Protein AF-Q0DVC8-F1 (afdb_monomer_lite)

pLDDT: mean 91.91, std 10.26, range [42.56, 98.19]

Radius of gyration: 11.14 Å; chains: 1; bounding box: 28×21×27 Å

Organism: Oryza sativa subsp. japonica (NCBI:txid39947)

InterPro domains:
  IPR032867 DYW domain [PF14432] (4-73)

Secondary structure (DSSP, 8-state):
--TT-HHHHHHHHHHHHS-TTPPEEEE-SSPPPHHHHHHHHHHHHHH---EEEE-SS-EEEEETTEETTTT--

Sequence (73 aa):
MPNKHSVRLAVVFGLISSEIGSPILVKKNVRICNHCHHALKLISRYSGRRIVVGDSKIYHEFSDGSCCCGDYW

Structure (mmCIF, N/CA/C/O backbone):
data_AF-Q0DVC8-F1
#
_entry.id   AF-Q0DVC8-F1
#
loop_
_atom_site.group_PDB
_atom_site.id
_atom_site.type_symbol
_atom_site.label_atom_id
_atom_site.label_alt_id
_atom_site.label_comp_id
_atom_site.label_asym_id
_atom_site.label_entity_id
_atom_site.label_seq_id
_atom_site.pdbx_PDB_ins_code
_atom_site.Cartn_x
_atom_site.Cartn_y
_atom_site.Cartn_z
_atom_site.occupancy
_atom_site.B_iso_or_equiv
_atom_site.auth_seq_id
_atom_site.auth_comp_id
_atom_site.auth_asym_id
_atom_site.auth_atom_id
_atom_site.pdbx_PDB_model_num
ATOM 1 N N . MET A 1 1 ? 18.765 -13.307 7.474 1.00 42.56 1 MET A N 1
ATOM 2 C CA . MET A 1 1 ? 17.715 -12.605 8.255 1.00 42.56 1 MET A CA 1
ATOM 3 C C . MET A 1 1 ? 16.500 -12.442 7.347 1.00 42.56 1 MET A C 1
ATOM 5 O O . MET A 1 1 ? 16.721 -12.449 6.147 1.00 42.56 1 MET A O 1
ATOM 9 N N . PRO A 1 2 ? 15.239 -12.371 7.802 1.00 46.94 2 PRO A N 1
ATOM 10 C CA . PRO A 1 2 ? 14.101 -12.156 6.898 1.00 46.94 2 PRO A CA 1
ATOM 11 C C . PRO A 1 2 ? 14.223 -10.753 6.270 1.00 46.94 2 PRO A C 1
ATOM 13 O O . PRO A 1 2 ? 13.886 -9.731 6.862 1.00 46.94 2 PRO A O 1
ATOM 16 N N . ASN A 1 3 ? 14.878 -10.717 5.111 1.00 56.50 3 ASN A N 1
ATOM 17 C CA . ASN A 1 3 ? 15.616 -9.584 4.570 1.00 56.50 3 ASN A CA 1
ATOM 18 C C . ASN A 1 3 ? 14.680 -8.467 4.048 1.00 56.50 3 ASN A C 1
ATOM 20 O O . ASN A 1 3 ? 13.936 -8.655 3.093 1.00 56.50 3 ASN A O 1
ATOM 24 N N . LYS A 1 4 ? 14.796 -7.262 4.632 1.00 67.62 4 LYS A N 1
ATOM 25 C CA . LYS A 1 4 ? 14.357 -5.944 4.105 1.00 67.62 4 LYS A CA 1
ATOM 26 C C . LYS A 1 4 ? 12.853 -5.737 3.797 1.00 67.62 4 LYS A C 1
ATOM 28 O O . LYS A 1 4 ? 12.508 -5.037 2.839 1.00 67.62 4 LYS A O 1
ATOM 33 N N . HIS A 1 5 ? 11.948 -6.160 4.683 1.00 83.12 5 HIS A N 1
ATOM 34 C CA . HIS A 1 5 ? 10.510 -5.810 4.622 1.00 83.12 5 HIS A CA 1
ATOM 35 C C . HIS A 1 5 ? 10.142 -4.461 5.277 1.00 83.12 5 HIS A C 1
ATOM 37 O O . HIS A 1 5 ? 9.087 -4.334 5.897 1.00 83.12 5 HIS A O 1
ATOM 43 N N . SER A 1 6 ? 10.979 -3.427 5.130 1.00 89.56 6 SER A N 1
ATOM 44 C CA . SER A 1 6 ? 10.744 -2.126 5.787 1.00 89.56 6 SER A CA 1
ATOM 45 C C . SER A 1 6 ? 9.400 -1.473 5.431 1.00 89.56 6 SER A C 1
ATOM 47 O O . SER A 1 6 ? 8.846 -0.762 6.259 1.00 89.56 6 SER A O 1
ATOM 49 N N . VAL A 1 7 ? 8.836 -1.760 4.248 1.00 93.62 7 VAL A N 1
ATOM 50 C CA . VAL A 1 7 ? 7.511 -1.251 3.844 1.00 93.62 7 VAL A CA 1
ATOM 51 C C . VAL A 1 7 ? 6.412 -1.800 4.745 1.00 93.62 7 VAL A C 1
ATOM 53 O O . VAL A 1 7 ? 5.549 -1.052 5.182 1.00 93.62 7 VAL A O 1
ATOM 56 N N . ARG A 1 8 ? 6.461 -3.099 5.065 1.00 93.19 8 ARG A N 1
ATOM 57 C CA . ARG A 1 8 ? 5.449 -3.737 5.912 1.00 93.19 8 ARG A CA 1
ATOM 58 C C . ARG A 1 8 ? 5.439 -3.107 7.302 1.00 93.19 8 ARG A C 1
ATOM 60 O O . ARG A 1 8 ? 4.372 -2.793 7.810 1.00 93.19 8 ARG A O 1
ATOM 67 N N . LEU A 1 9 ? 6.621 -2.884 7.880 1.00 94.00 9 LEU A N 1
ATOM 68 C CA . LEU A 1 9 ? 6.744 -2.239 9.186 1.00 94.00 9 LEU A CA 1
ATOM 69 C C . LEU A 1 9 ? 6.275 -0.779 9.144 1.00 94.00 9 LEU A C 1
ATOM 71 O O . LEU A 1 9 ? 5.507 -0.376 10.007 1.00 94.00 9 LEU A O 1
ATOM 75 N N . ALA A 1 10 ? 6.682 -0.016 8.125 1.00 95.44 10 ALA A N 1
ATOM 76 C CA . ALA A 1 10 ? 6.267 1.377 7.961 1.00 95.44 10 ALA A CA 1
ATOM 77 C C . ALA A 1 10 ? 4.742 1.517 7.837 1.00 95.44 10 ALA A C 1
ATOM 79 O O . ALA A 1 10 ? 4.157 2.409 8.443 1.00 95.44 10 ALA A O 1
ATOM 80 N N . VAL A 1 11 ? 4.089 0.609 7.106 1.00 96.19 11 VAL A N 1
ATOM 81 C CA . VAL A 1 11 ? 2.629 0.618 6.967 1.00 96.19 11 VAL A CA 1
ATOM 82 C C . VAL A 1 11 ? 1.932 0.219 8.261 1.00 96.19 11 VAL A C 1
ATOM 84 O O . VAL A 1 11 ? 0.994 0.899 8.656 1.00 96.19 11 VAL A O 1
ATOM 87 N N . VAL A 1 12 ? 2.397 -0.822 8.960 1.00 95.12 12 VAL A N 1
ATOM 88 C CA . VAL A 1 12 ? 1.831 -1.198 10.269 1.00 95.12 12 VAL A CA 1
ATOM 89 C C . VAL A 1 12 ? 1.977 -0.058 11.276 1.00 95.12 12 VAL A C 1
ATOM 91 O O . VAL A 1 12 ? 1.021 0.256 11.977 1.00 95.12 12 VAL A O 1
ATOM 94 N N . PHE A 1 13 ? 3.136 0.600 11.310 1.00 95.81 13 PHE A N 1
ATOM 95 C CA . PHE A 1 13 ? 3.340 1.773 12.152 1.00 95.81 13 PHE A CA 1
ATOM 96 C C . PHE A 1 13 ? 2.364 2.894 11.787 1.00 95.81 13 PHE A C 1
ATOM 98 O O . PHE A 1 13 ? 1.659 3.382 12.662 1.00 95.81 13 PHE A O 1
ATOM 105 N N . GLY A 1 14 ? 2.251 3.224 10.496 1.00 96.38 14 GLY A N 1
ATOM 106 C CA . GLY A 1 14 ? 1.302 4.222 10.014 1.00 96.38 14 GLY A CA 1
ATOM 107 C C . GLY A 1 14 ? -0.139 3.901 10.410 1.00 96.38 14 GLY A C 1
ATOM 108 O O . GLY A 1 14 ? -0.859 4.799 10.825 1.00 96.38 14 GLY A O 1
ATOM 109 N N . LEU A 1 15 ? -0.559 2.635 10.349 1.00 95.94 15 LEU A N 1
ATOM 110 C CA . LEU A 1 15 ? -1.902 2.223 10.769 1.00 95.94 15 LEU A CA 1
ATOM 111 C C . LEU A 1 15 ? -2.174 2.484 12.253 1.00 95.94 15 LEU A C 1
ATOM 113 O O . LEU A 1 15 ? -3.293 2.853 12.592 1.00 95.94 15 LEU A O 1
ATOM 117 N N . ILE A 1 16 ? -1.169 2.288 13.109 1.00 95.94 16 ILE A N 1
ATOM 118 C CA . ILE A 1 16 ? -1.266 2.488 14.561 1.00 95.94 16 ILE A CA 1
ATOM 119 C C . ILE A 1 16 ? -1.190 3.978 14.917 1.00 95.94 16 ILE A C 1
ATOM 121 O O . ILE A 1 16 ? -1.870 4.430 15.832 1.00 95.94 16 ILE A O 1
ATOM 125 N N . SER A 1 17 ? -0.351 4.741 14.215 1.00 96.38 17 SER A N 1
ATOM 126 C CA . SER A 1 17 ? 0.009 6.111 14.589 1.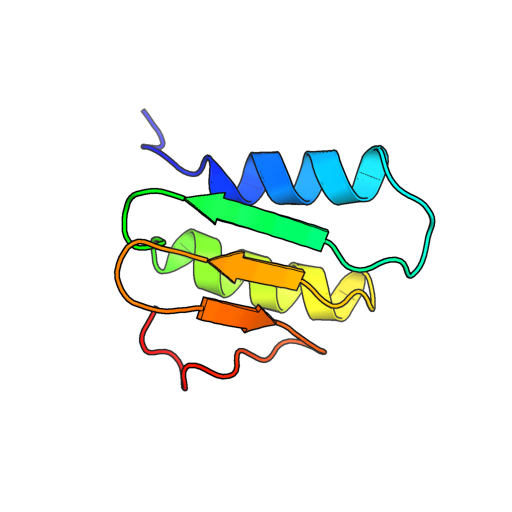00 96.38 17 SER A CA 1
ATOM 127 C C . SER A 1 17 ? -0.845 7.200 13.937 1.00 96.38 17 SER A C 1
ATOM 129 O O . SER A 1 17 ? -0.556 8.378 14.123 1.00 96.38 17 SER A O 1
ATOM 131 N N . SER A 1 18 ? -1.828 6.842 13.111 1.00 96.12 18 SER A N 1
ATOM 132 C CA . SER A 1 18 ? -2.658 7.803 12.376 1.00 96.12 18 SER A CA 1
ATOM 133 C C . SER A 1 18 ? -4.141 7.535 12.579 1.00 96.12 18 SER A C 1
ATOM 135 O O . SER A 1 18 ? -4.548 6.427 12.930 1.00 96.12 18 SER A O 1
ATOM 137 N N . GLU A 1 19 ? -4.951 8.556 12.319 1.00 95.25 19 GLU A N 1
ATOM 138 C CA . GLU A 1 19 ? -6.400 8.489 12.464 1.00 95.25 19 GLU A CA 1
ATOM 139 C C . GLU A 1 19 ? -7.017 7.382 11.604 1.00 95.25 19 GLU A C 1
ATOM 141 O O . GLU A 1 19 ? -6.591 7.114 10.472 1.00 95.25 19 GLU A O 1
ATOM 146 N N . ILE A 1 20 ? -8.056 6.750 12.146 1.00 93.00 20 ILE A N 1
ATOM 147 C CA . ILE A 1 20 ? -8.821 5.707 11.464 1.00 93.00 20 ILE A CA 1
ATOM 148 C C . ILE A 1 20 ? -9.376 6.271 10.150 1.00 93.00 20 ILE A C 1
ATOM 150 O O . ILE A 1 20 ? -9.911 7.372 10.107 1.00 93.00 20 ILE A O 1
ATOM 154 N N . GLY A 1 21 ? -9.227 5.515 9.062 1.00 90.81 21 GLY A N 1
ATOM 155 C CA . GLY A 1 21 ? -9.709 5.909 7.735 1.00 90.81 21 GLY A CA 1
ATOM 156 C C . GLY A 1 21 ? -8.778 6.842 6.951 1.00 90.81 21 GLY A C 1
ATOM 157 O O . GLY A 1 21 ? -8.900 6.908 5.730 1.00 90.81 21 GLY A O 1
ATOM 158 N N . SER A 1 22 ? -7.799 7.497 7.589 1.00 95.00 22 SER A N 1
ATOM 159 C CA . SER A 1 22 ? -6.828 8.324 6.853 1.00 95.00 22 SER A CA 1
ATOM 160 C C . SER A 1 22 ? -5.958 7.462 5.911 1.00 95.00 22 SER A C 1
ATOM 162 O O . SER A 1 22 ? -5.760 6.270 6.160 1.00 95.00 22 SER A O 1
ATOM 164 N N . PRO A 1 23 ? -5.433 7.983 4.794 1.00 96.25 23 PRO A N 1
ATOM 165 C CA . PRO A 1 23 ? -4.554 7.204 3.924 1.00 96.25 23 PRO A CA 1
ATOM 166 C C . PRO A 1 23 ? -3.177 6.967 4.564 1.00 96.25 23 PRO A C 1
ATOM 168 O O . PRO A 1 23 ? -2.671 7.807 5.305 1.00 96.25 23 PRO A O 1
ATOM 171 N N . ILE A 1 24 ? -2.539 5.841 4.238 1.00 97.88 24 ILE A N 1
ATOM 172 C CA . ILE A 1 24 ? -1.156 5.544 4.644 1.00 97.88 24 ILE A CA 1
ATOM 173 C C . ILE A 1 24 ? -0.214 5.796 3.473 1.00 97.88 24 ILE A C 1
ATOM 175 O O . ILE A 1 24 ? -0.362 5.177 2.422 1.00 97.88 24 ILE A O 1
ATOM 179 N N . LEU A 1 25 ? 0.779 6.665 3.660 1.00 97.19 25 LEU A N 1
ATOM 180 C CA . LEU A 1 25 ? 1.764 7.011 2.635 1.00 97.19 25 LEU A CA 1
ATOM 181 C C . LEU A 1 25 ? 3.152 6.530 3.059 1.00 97.19 25 LEU A C 1
ATOM 183 O O . LEU A 1 25 ? 3.644 6.893 4.126 1.00 97.19 25 LEU A O 1
ATOM 187 N N . VAL A 1 26 ? 3.805 5.728 2.219 1.00 96.38 26 VAL A N 1
ATOM 188 C CA . VAL A 1 26 ? 5.161 5.223 2.469 1.00 96.38 26 VAL A CA 1
ATOM 189 C C . VAL A 1 26 ? 6.036 5.458 1.247 1.00 96.38 26 VAL A C 1
ATOM 191 O O . VAL A 1 26 ? 5.652 5.159 0.120 1.00 96.38 26 VAL A O 1
ATOM 194 N N . LYS A 1 27 ? 7.253 5.957 1.469 1.00 95.00 27 LYS A N 1
ATOM 195 C CA . LYS A 1 27 ? 8.268 6.102 0.423 1.00 95.00 27 LYS A CA 1
ATOM 196 C C . LYS A 1 27 ? 9.397 5.107 0.648 1.00 95.00 27 LYS A C 1
ATOM 198 O O . LYS A 1 27 ? 9.901 4.968 1.763 1.00 95.00 27 LYS A O 1
ATOM 203 N N . LYS A 1 28 ? 9.821 4.430 -0.414 1.00 89.50 28 LYS A N 1
ATOM 204 C CA . LYS A 1 28 ? 10.980 3.545 -0.413 1.00 89.50 28 LYS A CA 1
ATOM 205 C C . LYS A 1 28 ? 11.867 3.827 -1.619 1.00 89.50 28 LYS A C 1
ATOM 207 O O . LYS A 1 28 ? 11.398 4.000 -2.730 1.00 89.50 28 LYS A O 1
ATOM 212 N N . ASN A 1 29 ? 13.178 3.820 -1.401 1.00 88.25 29 ASN A N 1
ATOM 213 C CA . ASN A 1 29 ? 14.154 4.113 -2.458 1.00 88.25 29 ASN A CA 1
ATOM 214 C C . ASN A 1 29 ? 14.533 2.882 -3.298 1.00 88.25 29 ASN A C 1
ATOM 216 O O . ASN A 1 29 ? 15.392 2.968 -4.166 1.00 88.25 29 ASN A O 1
ATOM 220 N N . VAL A 1 30 ? 13.932 1.724 -3.023 1.00 90.75 30 VAL A N 1
ATOM 221 C CA . VAL A 1 30 ? 14.126 0.485 -3.784 1.00 90.75 30 VAL A CA 1
ATOM 222 C C . VAL A 1 30 ? 12.771 -0.150 -4.050 1.00 90.75 30 VAL A C 1
ATOM 224 O O . VAL A 1 30 ? 11.853 0.015 -3.242 1.00 90.75 30 VAL A O 1
ATOM 227 N N . ARG A 1 31 ? 12.672 -0.892 -5.154 1.00 90.75 31 ARG A N 1
ATOM 228 C CA . ARG A 1 31 ? 11.471 -1.632 -5.551 1.00 90.75 31 ARG A CA 1
ATOM 229 C C . ARG A 1 31 ? 10.931 -2.467 -4.393 1.00 90.75 31 ARG A C 1
ATOM 231 O O . ARG A 1 31 ? 11.712 -3.057 -3.629 1.00 90.75 31 ARG A O 1
ATOM 238 N N . ILE A 1 32 ? 9.613 -2.491 -4.228 1.00 92.31 32 ILE A N 1
ATOM 239 C CA . ILE A 1 32 ? 9.018 -3.325 -3.186 1.00 92.31 32 ILE A CA 1
ATOM 240 C C . ILE A 1 32 ? 9.183 -4.805 -3.553 1.00 92.31 32 ILE A C 1
ATOM 242 O O . ILE A 1 32 ? 9.311 -5.190 -4.709 1.00 92.31 32 ILE A O 1
ATOM 246 N N . CYS A 1 33 ? 9.259 -5.664 -2.541 1.00 91.75 33 CYS A N 1
ATOM 247 C CA . CYS A 1 33 ? 9.292 -7.102 -2.790 1.00 91.75 33 CYS A CA 1
ATOM 248 C C . CYS A 1 33 ? 7.866 -7.639 -2.952 1.00 91.75 33 CYS A C 1
ATOM 250 O O . CYS A 1 33 ? 6.946 -7.133 -2.302 1.00 91.75 33 CYS A O 1
ATOM 252 N N . ASN A 1 34 ? 7.711 -8.724 -3.714 1.00 92.69 34 ASN A N 1
ATOM 253 C CA . ASN A 1 34 ? 6.426 -9.395 -3.927 1.00 92.69 34 ASN A CA 1
ATOM 254 C C . ASN A 1 34 ? 5.703 -9.724 -2.600 1.00 92.69 34 ASN A C 1
ATOM 256 O O . ASN A 1 34 ? 4.510 -9.489 -2.451 1.00 92.69 34 ASN A O 1
ATOM 260 N N . HIS A 1 35 ? 6.435 -10.149 -1.564 1.00 92.12 35 HIS A N 1
ATOM 261 C CA . HIS A 1 35 ? 5.834 -10.443 -0.258 1.00 92.12 35 HIS A CA 1
ATOM 262 C C . HIS A 1 35 ? 5.263 -9.195 0.447 1.00 92.12 35 HIS A C 1
ATOM 264 O O . HIS A 1 35 ? 4.210 -9.261 1.075 1.00 92.12 35 HIS A O 1
ATOM 270 N N . CYS A 1 36 ? 5.924 -8.036 0.326 1.00 94.19 36 CYS A N 1
ATOM 271 C CA . CYS A 1 36 ? 5.366 -6.773 0.818 1.00 94.19 36 CYS A CA 1
ATOM 272 C C . CYS A 1 36 ? 4.158 -6.351 -0.016 1.00 94.19 36 CYS A C 1
ATOM 274 O O . CYS A 1 36 ? 3.157 -5.958 0.567 1.00 94.19 36 CYS A O 1
ATOM 276 N N . HIS A 1 37 ? 4.237 -6.464 -1.342 1.00 95.75 37 HIS A N 1
ATOM 277 C CA . HIS A 1 37 ? 3.135 -6.140 -2.245 1.00 95.75 37 HIS A CA 1
ATOM 278 C C . HIS A 1 37 ? 1.869 -6.948 -1.898 1.00 95.75 37 HIS A C 1
ATOM 280 O O . HIS A 1 37 ? 0.803 -6.379 -1.671 1.00 95.75 37 HIS A O 1
ATOM 286 N N . HIS A 1 38 ? 2.003 -8.264 -1.722 1.00 95.81 38 HIS A N 1
ATOM 287 C CA . HIS A 1 38 ? 0.889 -9.135 -1.346 1.00 95.81 38 HIS A CA 1
ATOM 288 C C . HIS A 1 38 ? 0.353 -8.839 0.064 1.00 95.81 38 HIS A C 1
ATOM 290 O O . HIS A 1 38 ? -0.857 -8.804 0.281 1.00 95.81 38 HIS A O 1
ATOM 296 N N . ALA A 1 39 ? 1.241 -8.571 1.027 1.00 95.88 39 ALA A N 1
ATOM 297 C CA . ALA A 1 39 ? 0.824 -8.184 2.372 1.00 95.88 39 ALA A CA 1
ATOM 298 C C . ALA A 1 39 ? 0.015 -6.878 2.364 1.00 95.88 39 ALA A C 1
ATOM 300 O O . ALA A 1 39 ? -0.974 -6.774 3.079 1.00 95.88 39 ALA A O 1
ATOM 301 N N . LEU A 1 40 ? 0.404 -5.896 1.548 1.00 96.69 40 LEU A N 1
ATOM 302 C CA . LEU A 1 40 ? -0.268 -4.597 1.463 1.00 96.69 40 LEU A CA 1
ATOM 303 C C . LEU A 1 40 ? -1.667 -4.692 0.861 1.00 96.69 40 LEU A C 1
ATOM 305 O O . LEU A 1 40 ? -2.560 -3.999 1.337 1.00 96.69 40 LEU A O 1
ATOM 309 N N . LYS A 1 41 ? -1.880 -5.596 -0.101 1.00 97.50 41 LYS A N 1
ATOM 310 C CA . LYS A 1 41 ? -3.222 -5.956 -0.578 1.00 97.50 41 LYS A CA 1
ATOM 311 C C . LYS A 1 41 ? -4.102 -6.454 0.569 1.00 97.50 41 LYS A C 1
ATOM 313 O O . LYS A 1 41 ? -5.178 -5.921 0.811 1.00 97.50 41 LYS A O 1
ATOM 318 N N . LEU A 1 42 ? -3.632 -7.445 1.329 1.00 97.56 42 LEU A N 1
ATOM 319 C CA . LEU A 1 42 ? -4.401 -7.975 2.460 1.00 97.56 42 LEU A CA 1
ATOM 320 C C . LEU A 1 42 ? -4.681 -6.888 3.503 1.00 97.56 42 LEU A C 1
ATOM 322 O O . LEU A 1 42 ? -5.809 -6.744 3.966 1.00 97.56 42 LEU A O 1
ATOM 326 N N . ILE A 1 43 ? -3.669 -6.087 3.833 1.00 96.56 43 ILE A N 1
ATOM 327 C CA . ILE A 1 43 ? -3.811 -4.996 4.792 1.00 96.56 43 ILE A CA 1
ATOM 328 C C . ILE A 1 43 ? -4.830 -3.961 4.296 1.00 96.56 43 ILE A C 1
ATOM 330 O O . ILE A 1 43 ? -5.671 -3.552 5.091 1.00 96.56 43 ILE A O 1
ATOM 334 N N . SER A 1 44 ? -4.815 -3.554 3.021 1.00 97.12 44 SER A N 1
ATOM 335 C CA . SER A 1 44 ? -5.788 -2.581 2.497 1.00 97.12 44 SER A CA 1
ATOM 336 C C . SER A 1 44 ? -7.220 -3.117 2.554 1.00 97.12 44 SER A C 1
ATOM 338 O O . SER A 1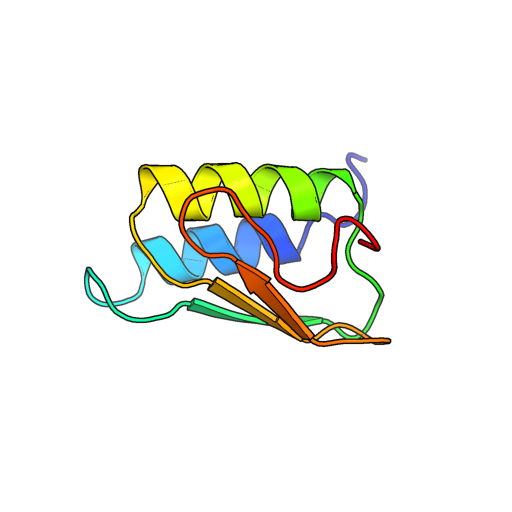 44 ? -8.126 -2.381 2.932 1.00 97.12 44 SER A O 1
ATOM 340 N N . ARG A 1 45 ? -7.415 -4.416 2.286 1.00 97.31 45 ARG A N 1
ATOM 341 C CA . ARG A 1 45 ? -8.717 -5.089 2.401 1.00 97.31 45 ARG A CA 1
ATOM 342 C C . ARG A 1 45 ? -9.254 -5.096 3.832 1.00 97.31 45 ARG A C 1
ATOM 344 O O . ARG A 1 45 ? -10.404 -4.744 4.055 1.00 97.31 45 ARG A O 1
ATOM 351 N N . TYR A 1 46 ? -8.434 -5.493 4.806 1.00 95.75 46 TYR A N 1
ATOM 352 C CA . TYR A 1 46 ? -8.893 -5.655 6.193 1.00 95.75 46 TYR A CA 1
ATOM 353 C C . TYR A 1 46 ? -8.924 -4.354 6.990 1.00 95.75 46 TYR A C 1
ATOM 355 O O . TYR A 1 46 ? -9.751 -4.205 7.883 1.00 95.75 46 TYR A O 1
ATOM 363 N N . SER A 1 47 ? -8.026 -3.414 6.691 1.00 94.88 47 SER A N 1
ATOM 364 C CA . SER A 1 47 ? -8.054 -2.097 7.332 1.00 94.88 47 SER A CA 1
ATOM 365 C C . SER A 1 47 ? -9.097 -1.166 6.714 1.00 94.88 47 SER A C 1
ATOM 367 O O . SER A 1 47 ? -9.437 -0.165 7.336 1.00 94.88 47 SER A O 1
ATOM 369 N N . GLY A 1 48 ? -9.567 -1.452 5.491 1.00 95.12 48 GLY A N 1
ATOM 370 C CA . GLY A 1 48 ? -10.410 -0.539 4.717 1.00 95.12 48 GLY A CA 1
ATOM 371 C C . GLY A 1 48 ? -9.699 0.767 4.346 1.00 95.12 48 GLY A C 1
ATOM 372 O O . GLY A 1 48 ? -10.350 1.743 3.982 1.00 95.12 48 GLY A O 1
ATOM 373 N N . ARG A 1 49 ? -8.366 0.824 4.475 1.00 95.81 49 ARG A N 1
ATOM 374 C CA . ARG A 1 49 ? -7.575 2.038 4.255 1.00 95.81 49 ARG A CA 1
ATOM 375 C C . ARG A 1 49 ? -6.859 1.983 2.919 1.00 95.81 49 ARG A C 1
ATOM 377 O O . ARG A 1 49 ? -6.290 0.963 2.526 1.00 95.81 49 ARG A O 1
ATOM 384 N N . ARG A 1 50 ? -6.830 3.138 2.259 1.00 97.38 50 ARG A N 1
ATOM 385 C CA . ARG A 1 50 ? -5.993 3.382 1.087 1.00 97.38 50 ARG A CA 1
ATOM 386 C C . ARG A 1 50 ? -4.532 3.455 1.521 1.00 97.38 50 ARG A C 1
ATOM 388 O O . ARG A 1 50 ? -4.188 4.223 2.423 1.00 97.38 50 ARG A O 1
ATOM 395 N N . ILE A 1 51 ? -3.672 2.677 0.873 1.00 98.19 51 ILE A N 1
ATOM 396 C CA . ILE A 1 51 ? -2.233 2.653 1.151 1.00 98.19 51 ILE A CA 1
ATOM 397 C C . ILE A 1 51 ? -1.502 2.995 -0.138 1.00 98.19 51 ILE A C 1
ATOM 399 O O . ILE A 1 51 ? -1.734 2.363 -1.161 1.00 98.19 51 ILE A O 1
ATOM 403 N N . VAL A 1 52 ? -0.608 3.975 -0.098 1.00 97.69 52 VAL A N 1
ATOM 404 C CA . VAL A 1 52 ? 0.203 4.375 -1.248 1.00 97.69 52 VAL A CA 1
ATOM 405 C C . VAL A 1 52 ? 1.666 4.151 -0.913 1.00 97.69 52 VAL A C 1
ATOM 407 O O . VAL A 1 52 ? 2.184 4.692 0.066 1.00 97.69 52 VAL A O 1
ATOM 410 N N . VAL A 1 53 ? 2.341 3.355 -1.737 1.00 96.94 53 VAL A N 1
ATOM 411 C CA . VAL A 1 53 ? 3.773 3.100 -1.618 1.00 96.94 53 VAL A CA 1
ATOM 412 C C . VAL A 1 53 ? 4.483 3.587 -2.870 1.00 96.94 53 VAL A C 1
ATOM 414 O O . VAL A 1 53 ? 4.367 2.983 -3.930 1.00 96.94 53 VAL A O 1
ATOM 417 N N . GLY A 1 54 ? 5.239 4.675 -2.744 1.00 96.00 54 GLY A N 1
ATOM 418 C CA . GLY A 1 54 ? 6.162 5.112 -3.788 1.00 96.00 54 GLY A CA 1
ATOM 419 C C . GLY A 1 54 ? 7.468 4.340 -3.677 1.00 96.00 54 GLY A C 1
ATOM 420 O O . GLY A 1 54 ? 8.131 4.428 -2.641 1.00 96.00 54 GLY A O 1
ATOM 421 N N . ASP A 1 55 ? 7.835 3.589 -4.712 1.00 94.00 55 ASP A N 1
ATOM 422 C CA . ASP A 1 55 ?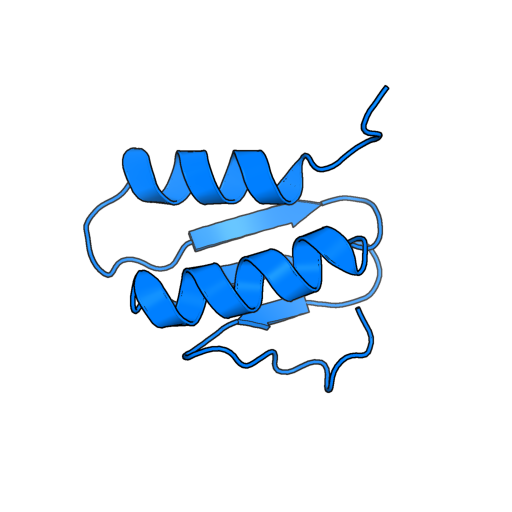 9.118 2.896 -4.792 1.00 94.00 55 ASP A CA 1
ATOM 423 C C . ASP A 1 55 ? 10.059 3.522 -5.843 1.00 94.00 55 ASP A C 1
ATOM 425 O O . ASP A 1 55 ? 9.800 4.604 -6.365 1.00 94.00 55 ASP A O 1
ATOM 429 N N . SER A 1 56 ? 11.196 2.881 -6.139 1.00 92.00 56 SER A N 1
ATOM 430 C CA . SER A 1 56 ? 12.175 3.392 -7.120 1.00 92.00 56 SER A 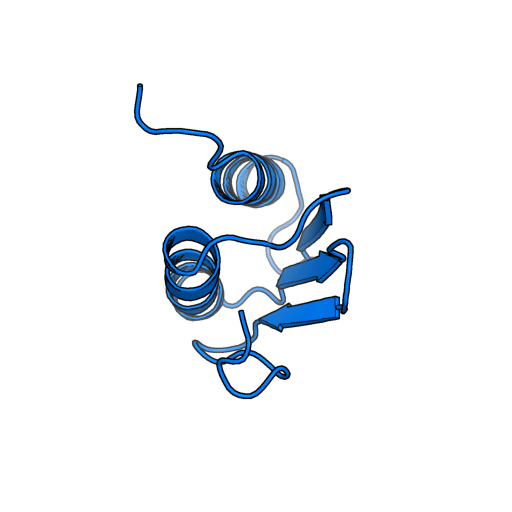CA 1
ATOM 431 C C . SER A 1 56 ? 11.690 3.424 -8.577 1.00 92.00 56 SER A C 1
ATOM 433 O O . SER 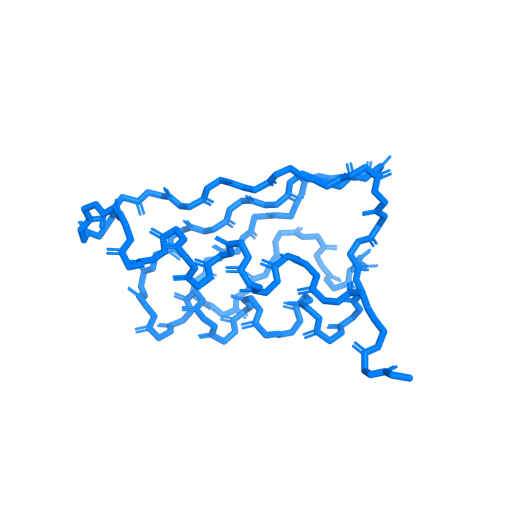A 1 56 ? 12.374 3.985 -9.429 1.00 92.00 56 SER A O 1
ATOM 435 N N . LYS A 1 57 ? 10.599 2.725 -8.894 1.00 89.88 57 LYS A N 1
ATOM 436 C CA . LYS A 1 57 ? 10.091 2.529 -10.255 1.00 89.88 57 LYS A CA 1
ATOM 437 C C . LYS A 1 57 ? 8.743 3.210 -10.434 1.00 89.88 57 LYS A C 1
ATOM 439 O O . LYS A 1 57 ? 8.576 3.927 -11.414 1.00 89.88 57 LYS A O 1
ATOM 444 N N . ILE A 1 58 ? 7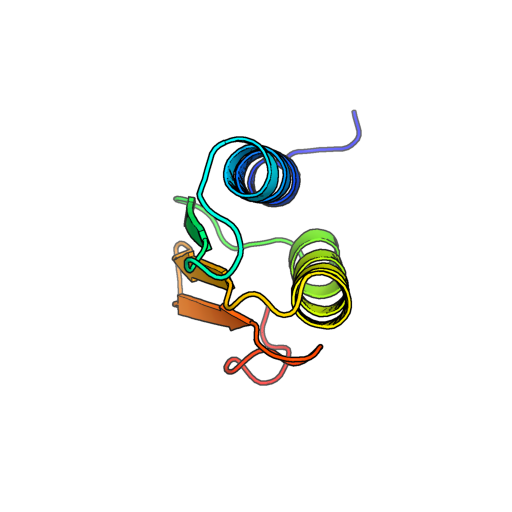.806 2.960 -9.523 1.00 92.12 58 ILE A N 1
ATOM 445 C CA . ILE A 1 58 ? 6.408 3.371 -9.654 1.00 92.12 58 ILE A CA 1
ATOM 446 C C . ILE A 1 58 ? 5.772 3.664 -8.292 1.00 92.12 58 ILE A C 1
ATOM 448 O O . ILE A 1 58 ? 6.339 3.404 -7.229 1.00 92.12 58 ILE A O 1
ATOM 452 N N . TYR A 1 59 ? 4.552 4.188 -8.341 1.00 95.19 59 TYR A N 1
ATOM 453 C CA . TYR A 1 59 ? 3.664 4.242 -7.191 1.00 95.19 59 TYR A CA 1
ATOM 454 C C . TYR A 1 59 ? 2.721 3.045 -7.212 1.00 95.19 59 TYR A C 1
ATOM 456 O O . TYR A 1 59 ? 2.082 2.756 -8.221 1.00 95.19 59 TYR A O 1
ATOM 464 N N . HIS A 1 60 ? 2.628 2.378 -6.071 1.00 96.56 60 HIS A N 1
ATOM 465 C CA . HIS A 1 60 ? 1.672 1.318 -5.807 1.00 96.56 60 HIS A CA 1
ATOM 466 C C . HIS A 1 60 ? 0.548 1.898 -4.965 1.00 96.56 60 HIS A C 1
ATOM 468 O O . HIS A 1 60 ? 0.773 2.300 -3.824 1.00 96.56 60 HIS A O 1
ATOM 474 N N . GLU A 1 61 ? -0.652 1.957 -5.520 1.00 97.62 61 GLU A N 1
ATOM 475 C CA . GLU A 1 61 ? -1.853 2.301 -4.772 1.00 97.62 61 GLU A CA 1
ATOM 476 C C . GLU A 1 61 ? -2.630 1.030 -4.458 1.00 97.62 61 GLU A C 1
ATOM 478 O O . GLU A 1 61 ? -3.066 0.332 -5.374 1.00 97.62 61 GLU A O 1
ATOM 483 N N . PHE A 1 62 ? -2.787 0.746 -3.166 1.00 97.62 62 PHE A N 1
ATOM 484 C CA . PHE A 1 62 ? -3.521 -0.395 -2.648 1.00 97.62 62 PHE A CA 1
ATOM 485 C C . PHE A 1 62 ? -4.869 0.042 -2.081 1.00 97.62 62 PHE A C 1
ATOM 487 O O . PHE A 1 62 ? -4.937 0.882 -1.178 1.00 97.62 62 PHE A O 1
ATOM 494 N N . SER A 1 63 ? -5.929 -0.603 -2.556 1.00 97.06 63 SER A N 1
ATOM 495 C CA . SER A 1 63 ? -7.307 -0.388 -2.112 1.00 97.06 63 SER A CA 1
ATOM 496 C C . SER A 1 63 ? -8.099 -1.684 -2.248 1.00 97.06 63 SER A C 1
ATOM 498 O O . SER A 1 63 ? -8.021 -2.343 -3.285 1.00 97.06 63 SER A O 1
ATOM 500 N N . ASP A 1 64 ? -8.832 -2.053 -1.198 1.00 96.06 64 ASP A N 1
ATOM 501 C CA . ASP A 1 64 ? -9.711 -3.231 -1.164 1.00 96.06 64 ASP A CA 1
ATOM 502 C C . ASP A 1 64 ? -9.072 -4.523 -1.720 1.00 96.06 64 ASP A C 1
ATOM 504 O O . ASP A 1 64 ? -9.599 -5.196 -2.602 1.00 96.06 64 ASP A O 1
ATOM 508 N N . GLY A 1 65 ? -7.859 -4.861 -1.271 1.00 96.38 65 GLY A N 1
ATOM 509 C CA . GLY A 1 65 ? -7.205 -6.100 -1.713 1.00 96.38 65 GLY A CA 1
ATOM 510 C C . GLY A 1 65 ? -6.527 -6.040 -3.080 1.00 96.38 65 GLY A C 1
ATOM 511 O O . GLY A 1 65 ? -5.879 -7.009 -3.476 1.00 96.38 65 GLY A O 1
ATOM 512 N N . SER A 1 66 ? -6.621 -4.921 -3.794 1.00 96.88 66 SER A N 1
ATOM 513 C CA . SER A 1 66 ? -6.037 -4.746 -5.125 1.00 96.88 66 SER A CA 1
ATOM 514 C C . SER A 1 66 ? -4.900 -3.726 -5.115 1.00 96.88 66 SER A C 1
ATOM 516 O O . SER A 1 66 ? -4.777 -2.940 -4.175 1.00 96.88 66 SER A O 1
ATOM 518 N N . CYS A 1 67 ? -4.044 -3.771 -6.141 1.00 96.88 67 CYS A N 1
ATOM 519 C CA . CYS A 1 67 ? -3.039 -2.743 -6.400 1.00 96.88 67 CYS A CA 1
ATOM 520 C C . CYS A 1 67 ? -3.169 -2.246 -7.842 1.00 96.88 67 CYS A C 1
ATOM 522 O O . CYS A 1 67 ? -3.325 -3.059 -8.754 1.00 96.88 67 CYS A O 1
ATOM 524 N N . CYS A 1 68 ? -3.021 -0.939 -8.064 1.00 95.31 68 CYS A N 1
ATOM 525 C CA . CYS A 1 68 ? -3.126 -0.337 -9.399 1.00 95.31 68 CYS A CA 1
ATOM 526 C C . CYS A 1 68 ? -2.033 -0.772 -10.397 1.00 95.31 68 CYS A C 1
ATOM 528 O O . CYS A 1 68 ? -2.194 -0.574 -11.596 1.00 95.31 68 CYS A O 1
ATOM 530 N N . CYS A 1 69 ? -0.931 -1.376 -9.936 1.00 93.94 69 CYS A N 1
ATOM 531 C CA . CYS A 1 69 ? 0.197 -1.758 -10.786 1.00 93.94 69 CYS A CA 1
ATOM 532 C C . CYS A 1 69 ? -0.019 -3.069 -11.564 1.00 93.94 69 CYS A C 1
ATOM 534 O O . CYS A 1 69 ? 0.897 -3.513 -12.252 1.00 93.94 69 CYS A O 1
ATOM 536 N N . GLY A 1 70 ? -1.183 -3.718 -11.429 1.00 88.50 70 GLY A N 1
ATOM 537 C CA . GLY A 1 70 ? -1.491 -4.963 -12.141 1.00 88.50 70 GLY A CA 1
ATOM 538 C C . GLY A 1 70 ? -0.576 -6.128 -11.758 1.00 88.50 70 GLY A C 1
ATOM 539 O O . GLY A 1 70 ? -0.197 -6.912 -12.618 1.00 88.50 70 GLY A O 1
ATOM 540 N N . ASP A 1 71 ? -0.178 -6.207 -10.483 1.00 87.06 71 ASP A N 1
ATOM 541 C CA . ASP A 1 71 ? 0.768 -7.212 -9.978 1.00 87.06 71 ASP A CA 1
ATOM 542 C C . ASP A 1 71 ? 2.178 -7.116 -10.561 1.00 87.06 71 ASP A C 1
ATOM 544 O O . ASP A 1 71 ? 2.923 -8.087 -10.556 1.00 87.06 71 ASP A O 1
ATOM 548 N N . TYR A 1 72 ? 2.592 -5.927 -10.994 1.00 80.50 72 TYR A N 1
ATOM 549 C CA . TYR A 1 72 ? 3.960 -5.713 -11.449 1.00 80.50 72 TYR A CA 1
ATOM 550 C C . TYR A 1 72 ? 4.994 -5.756 -10.305 1.00 80.50 72 TYR A C 1
ATOM 552 O O . TYR A 1 72 ? 6.150 -6.029 -10.604 1.00 80.50 72 TYR A O 1
ATOM 560 N N . TRP A 1 73 ? 4.576 -5.566 -9.037 1.00 78.38 73 TRP A N 1
ATOM 561 C CA . TRP A 1 73 ? 5.380 -5.452 -7.793 1.00 78.38 73 TRP A CA 1
ATOM 562 C C . TRP A 1 73 ? 6.590 -4.516 -7.842 1.00 78.38 73 TRP A C 1
ATOM 564 O O . TRP A 1 73 ? 7.140 -4.197 -8.913 1.00 78.38 73 TRP A O 1
#

Foldseek 3Di:
DPPDLVLQVQQVCQLVVDDQQEAAEEEEAADHDLVSVQVLLVCQQVSVHWYWYHYNPGIWIHHNSDTPVRSPD